Protein AF-A0A8S8YGW6-F1 (afdb_monomer_lite)

Radius of gyration: 17.25 Å; chains: 1; bounding box: 39×33×43 Å

Foldseek 3Di:
DWFDKDKDFDPAQDKDWDQAPVRDTDIDGAHRRRIDMDGHPPDDPCPQVVVCVVVVHDRLDDAHDDPVCVVCVVVVNHCCRVPVPDSRNVSVVVSVCCVVDDD

Structure (mmCIF, N/CA/C/O backbone):
data_AF-A0A8S8YGW6-F1
#
_entry.id   AF-A0A8S8YGW6-F1
#
loop_
_atom_site.group_PDB
_atom_site.id
_atom_site.type_symbol
_atom_site.label_atom_id
_atom_site.label_alt_id
_atom_site.label_comp_id
_atom_site.label_asym_id
_atom_site.label_entity_id
_atom_site.label_seq_id
_atom_site.pdbx_PDB_ins_code
_atom_site.Cartn_x
_atom_site.Cartn_y
_atom_site.Cartn_z
_atom_site.occupancy
_atom_site.B_iso_or_equiv
_atom_site.auth_seq_id
_atom_site.auth_comp_id
_atom_site.auth_asym_id
_atom_site.auth_atom_id
_atom_site.pdbx_PDB_model_num
ATOM 1 N N . MET A 1 1 ? 7.181 2.532 -5.224 1.00 56.16 1 MET A N 1
ATOM 2 C CA . MET A 1 1 ? 6.887 1.549 -4.165 1.00 56.16 1 MET A CA 1
ATOM 3 C C . MET A 1 1 ? 5.470 1.804 -3.700 1.00 56.16 1 MET A C 1
ATOM 5 O O . MET A 1 1 ? 5.097 2.972 -3.657 1.00 56.16 1 MET A O 1
ATOM 9 N N . SER A 1 2 ? 4.672 0.762 -3.458 1.00 58.44 2 SER A N 1
ATOM 10 C CA . SER A 1 2 ? 3.354 0.951 -2.833 1.00 58.44 2 SER A CA 1
ATOM 11 C C . SER A 1 2 ? 3.544 1.401 -1.384 1.00 58.44 2 SER A C 1
ATOM 13 O O . SER A 1 2 ? 4.562 1.064 -0.783 1.00 58.44 2 SER A O 1
ATOM 15 N N . GLY A 1 3 ? 2.598 2.151 -0.823 1.00 70.38 3 GLY A N 1
ATOM 16 C CA . GLY A 1 3 ? 2.638 2.547 0.584 1.00 70.38 3 GLY A CA 1
ATOM 17 C C . GLY A 1 3 ? 2.680 1.366 1.569 1.00 70.38 3 GLY A C 1
ATOM 18 O O . GLY A 1 3 ? 2.489 0.209 1.190 1.00 70.38 3 GLY A O 1
ATOM 19 N N . TYR A 1 4 ? 2.943 1.665 2.844 1.00 78.12 4 TYR A N 1
ATOM 20 C CA . TYR A 1 4 ? 2.932 0.700 3.945 1.00 78.12 4 TYR A CA 1
ATOM 21 C C . TYR A 1 4 ? 1.530 0.604 4.549 1.00 78.12 4 TYR A C 1
ATOM 23 O O . TYR A 1 4 ? 1.006 1.601 5.048 1.00 78.12 4 TYR A O 1
ATOM 31 N N . THR A 1 5 ? 0.921 -0.579 4.516 1.00 84.44 5 THR A N 1
ATOM 32 C CA . THR A 1 5 ? -0.435 -0.784 5.040 1.00 84.44 5 THR A CA 1
ATOM 33 C C . THR A 1 5 ? -0.396 -1.133 6.523 1.00 84.44 5 THR A C 1
ATOM 35 O O . THR A 1 5 ? 0.205 -2.122 6.935 1.00 84.44 5 THR A O 1
ATOM 38 N N . LEU A 1 6 ? -1.051 -0.304 7.329 1.00 85.38 6 LEU A N 1
ATOM 39 C CA . LEU A 1 6 ? -1.333 -0.554 8.733 1.00 85.38 6 LEU A CA 1
ATOM 40 C C . LEU A 1 6 ? -2.675 -1.261 8.860 1.00 85.38 6 LEU A C 1
ATOM 42 O O . LEU A 1 6 ? -3.642 -0.867 8.211 1.00 85.38 6 LEU A O 1
ATOM 46 N N . HIS A 1 7 ? -2.720 -2.259 9.734 1.00 88.81 7 HIS A N 1
ATOM 47 C CA . HIS A 1 7 ? -3.931 -2.977 10.108 1.00 88.81 7 HIS A CA 1
ATOM 48 C C . HIS A 1 7 ? -4.160 -2.832 11.608 1.00 88.81 7 HIS A C 1
ATOM 50 O O . HIS A 1 7 ? -3.201 -2.802 12.386 1.00 88.81 7 HIS A O 1
ATOM 56 N N . GLY A 1 8 ? -5.419 -2.784 12.024 1.00 89.88 8 GLY A N 1
ATOM 57 C CA . GLY A 1 8 ? -5.762 -2.743 13.437 1.00 89.88 8 GLY A CA 1
ATOM 58 C C . GLY A 1 8 ? -7.224 -3.061 13.701 1.00 89.88 8 GLY A C 1
ATOM 59 O O . GLY A 1 8 ? -8.000 -3.312 12.781 1.00 89.88 8 GLY A O 1
ATOM 60 N N . LYS A 1 9 ? -7.576 -3.035 14.988 1.00 90.88 9 LYS A N 1
ATOM 61 C CA . LYS A 1 9 ? -8.950 -3.173 15.471 1.00 90.88 9 LYS A CA 1
ATOM 62 C C . LYS A 1 9 ? -9.353 -1.955 16.291 1.00 90.88 9 LYS A C 1
ATOM 64 O O . LYS A 1 9 ? -8.541 -1.458 17.071 1.00 90.88 9 LYS A O 1
ATOM 69 N N . ALA A 1 10 ? -10.586 -1.494 16.132 1.00 91.25 10 ALA A N 1
ATOM 70 C CA . ALA A 1 10 ? -11.219 -0.503 16.999 1.00 91.25 10 ALA A CA 1
ATOM 71 C C . ALA A 1 10 ? -12.722 -0.806 17.138 1.00 91.25 10 ALA A C 1
ATOM 73 O O . ALA A 1 10 ? -13.185 -1.862 16.711 1.00 91.25 10 ALA A O 1
ATOM 74 N N . GLU A 1 11 ? -13.484 0.084 17.776 1.00 91.88 11 GLU A N 1
ATOM 75 C CA . GLU A 1 11 ? -14.941 -0.073 17.858 1.00 91.88 11 GLU A CA 1
ATOM 76 C C . GLU A 1 11 ? -15.555 -0.141 16.448 1.00 91.88 11 GLU A C 1
ATOM 78 O O . GLU A 1 11 ? -15.138 0.645 15.596 1.00 91.88 11 GLU A O 1
ATOM 83 N N . PRO A 1 12 ? -16.510 -1.051 16.174 1.00 92.94 12 PRO A N 1
ATOM 84 C CA . PRO A 1 12 ? -17.157 -1.155 14.866 1.00 92.94 12 PRO A CA 1
ATOM 85 C C . PRO A 1 12 ? -17.839 0.143 14.431 1.00 92.94 12 PRO A C 1
ATOM 87 O O . PRO A 1 12 ? -18.466 0.817 15.250 1.00 92.94 12 PRO A O 1
ATOM 90 N N . ASN A 1 13 ? -17.777 0.456 13.135 1.00 88.69 13 ASN A N 1
ATOM 91 C CA . ASN A 1 13 ? -18.334 1.682 12.544 1.00 88.69 13 ASN A CA 1
ATOM 92 C C . ASN A 1 13 ? -17.800 2.989 13.166 1.00 88.69 13 ASN A C 1
ATOM 94 O O . ASN A 1 13 ? -18.482 4.016 13.150 1.00 88.69 13 ASN A O 1
ATOM 98 N N . SER A 1 14 ? -16.595 2.958 13.732 1.00 91.25 14 SER A N 1
ATOM 99 C CA . SER A 1 14 ? -15.944 4.113 14.345 1.00 91.25 14 SER A CA 1
ATOM 100 C C . SER A 1 14 ? -14.909 4.720 13.404 1.00 91.25 14 SER A C 1
ATOM 102 O O . SER A 1 14 ? -14.274 4.027 12.604 1.00 91.25 14 SER A O 1
ATOM 104 N N . GLN A 1 15 ? -14.743 6.037 13.496 1.00 90.44 15 GLN A N 1
ATOM 105 C CA . GLN A 1 15 ? -13.756 6.764 12.711 1.00 90.44 15 GLN A CA 1
ATOM 106 C C . GLN A 1 15 ? -12.399 6.719 13.416 1.00 90.44 15 GLN A C 1
ATOM 108 O O . GLN A 1 15 ? -12.293 6.921 14.626 1.00 90.44 15 GLN A O 1
ATOM 113 N N . ILE A 1 16 ? -11.357 6.459 12.639 1.00 91.94 16 ILE A N 1
ATOM 114 C CA . ILE A 1 16 ? -9.978 6.343 13.100 1.00 91.94 16 ILE A CA 1
ATOM 115 C C . ILE A 1 16 ? -9.100 7.294 12.302 1.00 91.94 16 ILE A C 1
ATOM 117 O O . ILE A 1 16 ? -9.111 7.289 11.073 1.00 91.94 16 ILE A O 1
ATOM 121 N N . SER A 1 17 ? -8.284 8.045 13.032 1.00 88.75 17 SER A N 1
ATOM 122 C CA . SER A 1 17 ? -7.298 8.958 12.473 1.00 88.75 17 SER A CA 1
ATOM 123 C C . SER A 1 17 ? -5.905 8.395 12.704 1.00 88.75 17 SER A C 1
ATOM 125 O O . SER A 1 17 ? -5.508 8.130 13.843 1.00 88.75 17 SER A O 1
ATOM 127 N N . VAL A 1 18 ? -5.151 8.203 11.625 1.00 87.88 18 VAL A N 1
ATOM 128 C CA . VAL A 1 18 ? -3.756 7.771 11.680 1.00 87.88 18 VAL A CA 1
ATOM 129 C C . VAL A 1 18 ? -2.872 8.905 11.185 1.00 87.88 18 VAL A C 1
ATOM 131 O O . VAL A 1 18 ? -3.037 9.413 10.078 1.00 87.88 18 VAL A O 1
ATOM 134 N N . MET A 1 19 ? -1.893 9.293 12.000 1.00 85.00 19 MET A N 1
ATOM 135 C CA . MET A 1 19 ? -0.910 10.300 11.609 1.00 85.00 19 MET A CA 1
ATOM 136 C C . MET A 1 19 ? 0.078 9.699 10.607 1.00 85.00 19 MET A C 1
ATOM 138 O O . MET A 1 19 ? 0.833 8.784 10.944 1.00 85.00 19 MET A O 1
ATOM 142 N N . GLY A 1 20 ? 0.086 10.212 9.378 1.00 81.38 20 GLY A N 1
ATOM 143 C CA . GLY A 1 20 ? 1.048 9.798 8.366 1.00 81.38 20 GLY A CA 1
ATOM 144 C C . GLY A 1 20 ? 2.460 10.347 8.619 1.00 81.38 20 GLY A C 1
ATOM 145 O O . GLY A 1 20 ? 2.630 11.356 9.309 1.00 81.38 20 GLY A O 1
ATOM 146 N N . PRO A 1 21 ? 3.498 9.747 8.006 1.00 73.31 21 PRO A N 1
ATOM 147 C CA . PRO A 1 21 ? 4.893 10.191 8.137 1.00 73.31 21 PRO A CA 1
ATOM 148 C C . PRO A 1 21 ? 5.146 11.590 7.550 1.00 73.31 21 PRO A C 1
ATOM 150 O O . PRO A 1 21 ? 6.148 12.228 7.859 1.00 73.31 21 PRO A O 1
ATOM 153 N N . THR A 1 22 ? 4.229 12.081 6.716 1.00 72.62 22 THR A N 1
ATOM 154 C CA . THR A 1 22 ? 4.241 13.426 6.126 1.00 72.62 22 THR A CA 1
ATOM 155 C C . THR A 1 22 ? 3.530 14.470 6.997 1.00 72.62 22 THR A C 1
ATOM 157 O O . THR A 1 22 ? 3.390 15.616 6.575 1.00 72.62 22 THR A O 1
ATOM 160 N N . GLY A 1 23 ? 3.056 14.095 8.194 1.00 75.81 23 GLY A N 1
ATOM 161 C CA . GLY A 1 23 ? 2.308 14.973 9.103 1.00 75.81 23 GLY A CA 1
ATOM 162 C C . GLY A 1 23 ? 0.855 15.226 8.687 1.00 75.81 23 GLY A C 1
ATOM 163 O O . GLY A 1 23 ? 0.197 16.088 9.260 1.00 75.81 23 GLY A O 1
ATOM 164 N N . THR A 1 24 ? 0.352 14.497 7.686 1.00 77.62 24 THR A N 1
ATOM 165 C CA . THR A 1 24 ? -1.053 14.551 7.258 1.00 77.62 24 THR A CA 1
ATOM 166 C C . THR A 1 24 ? -1.841 13.441 7.950 1.00 77.62 24 THR A C 1
ATOM 168 O O . THR A 1 24 ? -1.403 12.288 7.951 1.00 77.62 24 THR A O 1
ATOM 171 N N . ALA A 1 25 ? -2.988 13.784 8.538 1.00 80.75 25 ALA A N 1
ATOM 172 C CA . ALA A 1 25 ? -3.908 12.809 9.114 1.00 80.75 25 ALA A CA 1
ATOM 173 C C . ALA A 1 25 ? -4.617 12.035 7.995 1.00 80.75 25 ALA A C 1
ATOM 175 O O . ALA A 1 25 ? -5.150 12.632 7.058 1.00 80.75 25 ALA A O 1
ATOM 176 N N . ILE A 1 26 ? -4.593 10.709 8.090 1.00 85.56 26 ILE A N 1
ATOM 177 C CA . ILE A 1 26 ? -5.313 9.810 7.195 1.00 85.56 26 ILE A CA 1
ATOM 178 C C . ILE A 1 26 ? -6.456 9.208 7.998 1.00 85.56 26 ILE A C 1
ATOM 180 O O . ILE A 1 26 ? -6.232 8.503 8.982 1.00 85.56 26 ILE A O 1
ATOM 184 N N . GLU A 1 27 ? -7.675 9.510 7.571 1.00 87.81 27 GLU A N 1
ATOM 185 C CA . GLU A 1 27 ? -8.892 9.016 8.198 1.00 87.81 27 GLU A CA 1
ATOM 186 C C . GLU A 1 27 ? -9.336 7.714 7.529 1.00 87.81 27 GLU A C 1
ATOM 188 O O . GLU A 1 27 ? -9.284 7.570 6.305 1.00 87.81 27 GLU A O 1
ATOM 193 N N . SER A 1 28 ? -9.809 6.772 8.333 1.00 86.19 28 SER A N 1
ATOM 194 C CA . SER A 1 28 ? -10.491 5.568 7.871 1.00 86.19 28 SER A CA 1
ATOM 195 C C . SER A 1 28 ? -11.650 5.244 8.809 1.00 86.19 28 SER A C 1
ATOM 197 O O . SER A 1 28 ? -11.838 5.881 9.845 1.00 86.19 28 SER A O 1
ATOM 199 N N . THR A 1 29 ? -12.494 4.299 8.423 1.00 89.81 29 THR A N 1
ATOM 200 C CA . THR A 1 29 ? -13.611 3.829 9.245 1.00 89.81 29 THR A CA 1
ATOM 201 C C . THR A 1 29 ? -13.461 2.333 9.427 1.00 89.81 29 THR A C 1
ATOM 203 O O . THR A 1 29 ? -13.110 1.628 8.480 1.00 89.81 29 THR A O 1
ATOM 206 N N . THR A 1 30 ? -13.682 1.862 10.647 1.00 90.31 30 THR A N 1
ATOM 207 C CA . THR A 1 30 ? -13.700 0.431 10.935 1.00 90.31 30 THR A CA 1
ATOM 208 C C . THR A 1 30 ? -14.940 -0.230 10.348 1.00 90.31 30 THR A C 1
ATOM 210 O O . THR A 1 30 ? -16.012 0.376 10.270 1.00 90.31 30 THR A O 1
ATOM 213 N N . ASP A 1 31 ? -14.802 -1.486 9.940 1.00 90.25 31 ASP A N 1
ATOM 214 C CA . ASP A 1 31 ? -15.923 -2.282 9.453 1.00 90.25 31 ASP A CA 1
ATOM 215 C C . ASP A 1 31 ? -16.823 -2.798 10.599 1.00 90.25 31 ASP A C 1
ATOM 217 O O . ASP A 1 31 ? -16.649 -2.459 11.775 1.00 90.25 31 ASP A O 1
ATOM 221 N N . GLU A 1 32 ? -17.811 -3.632 10.262 1.00 89.50 32 GLU A N 1
ATOM 222 C CA . GLU A 1 32 ? -18.744 -4.239 11.224 1.00 89.50 32 GLU A CA 1
ATOM 223 C C . GLU A 1 32 ? -18.055 -5.147 12.260 1.00 89.50 32 GLU A C 1
ATOM 225 O O . GLU A 1 32 ? -18.593 -5.363 13.346 1.00 89.50 32 GLU A O 1
ATOM 230 N N . ASN A 1 33 ? -16.856 -5.650 11.955 1.00 88.31 33 ASN A N 1
ATOM 231 C CA . ASN A 1 33 ? -16.049 -6.479 12.849 1.00 88.31 33 ASN A CA 1
ATOM 232 C C . ASN A 1 33 ? -15.043 -5.651 13.667 1.00 88.31 33 ASN A C 1
ATOM 234 O O . ASN A 1 33 ? -14.339 -6.197 14.523 1.00 88.31 33 ASN A O 1
ATOM 238 N N . GLY A 1 34 ? -14.991 -4.335 13.433 1.00 89.50 34 GLY A N 1
ATOM 239 C CA . GLY A 1 34 ? -14.025 -3.429 14.039 1.00 89.50 34 GLY A CA 1
ATOM 240 C C . GLY A 1 34 ? -12.658 -3.449 13.356 1.00 89.50 34 GLY A C 1
ATOM 241 O O . GLY A 1 34 ? -11.733 -2.813 13.862 1.00 89.50 34 GLY A O 1
ATOM 242 N N . ASP A 1 35 ? -12.503 -4.160 12.239 1.00 92.06 35 ASP A N 1
ATOM 243 C CA . ASP A 1 35 ? -11.255 -4.239 11.490 1.00 92.06 35 ASP A CA 1
ATOM 244 C C . ASP A 1 35 ? -11.068 -2.988 10.622 1.00 92.06 35 ASP A C 1
ATOM 246 O O . ASP A 1 35 ? -12.018 -2.402 10.095 1.00 92.06 35 ASP A O 1
ATOM 250 N N . TRP A 1 36 ? -9.817 -2.555 10.474 1.00 92.06 36 TRP A N 1
ATOM 251 C CA . TRP A 1 36 ? -9.464 -1.458 9.583 1.00 92.06 36 TRP A CA 1
ATOM 252 C C . TRP A 1 36 ? -8.107 -1.643 8.925 1.00 92.06 36 TRP A C 1
ATOM 254 O O . TRP A 1 36 ? -7.205 -2.292 9.463 1.00 92.06 36 TRP A O 1
ATOM 264 N N . SER A 1 37 ? -7.946 -0.996 7.771 1.00 89.50 37 SER A N 1
ATOM 265 C CA . SER A 1 37 ? -6.651 -0.843 7.120 1.00 89.50 37 SER A CA 1
ATOM 266 C C . SER A 1 37 ? -6.454 0.569 6.585 1.00 89.50 37 SER A C 1
ATOM 268 O O . SER A 1 37 ? -7.372 1.140 5.994 1.00 89.50 37 SER A O 1
ATOM 270 N N . VAL A 1 38 ? -5.251 1.112 6.753 1.00 87.12 38 VAL A N 1
ATOM 271 C CA . VAL A 1 38 ? -4.826 2.393 6.172 1.00 87.12 38 VAL A CA 1
ATOM 272 C C . VAL A 1 38 ? -3.483 2.204 5.491 1.00 87.12 38 VAL A C 1
ATOM 274 O O . VAL A 1 38 ? -2.550 1.692 6.103 1.00 87.12 38 VAL A O 1
ATOM 277 N N . THR A 1 39 ? -3.353 2.661 4.249 1.00 82.75 39 THR A N 1
ATOM 278 C CA . THR A 1 39 ? -2.077 2.638 3.525 1.00 82.75 39 THR A CA 1
ATOM 279 C C . THR A 1 39 ? -1.382 3.992 3.632 1.00 82.75 39 THR A C 1
ATOM 281 O O . THR A 1 39 ? -1.917 5.017 3.220 1.00 82.75 39 THR A O 1
ATOM 284 N N . LEU A 1 40 ? -0.174 3.989 4.196 1.00 81.06 40 LEU A N 1
ATOM 285 C CA . LEU A 1 40 ? 0.696 5.150 4.332 1.00 81.06 40 LEU A CA 1
ATOM 286 C C . LEU A 1 40 ? 1.602 5.283 3.108 1.00 81.06 40 LEU A C 1
ATOM 288 O O . LEU A 1 40 ? 2.449 4.419 2.874 1.00 81.06 40 LEU A O 1
ATOM 292 N N . ASP A 1 41 ? 1.526 6.396 2.387 1.00 74.69 41 ASP A N 1
ATOM 293 C CA . ASP A 1 41 ? 2.533 6.725 1.374 1.00 74.69 41 ASP A CA 1
ATOM 294 C C . ASP A 1 41 ? 3.813 7.247 2.042 1.00 74.69 41 ASP A C 1
ATOM 296 O O . ASP A 1 41 ? 3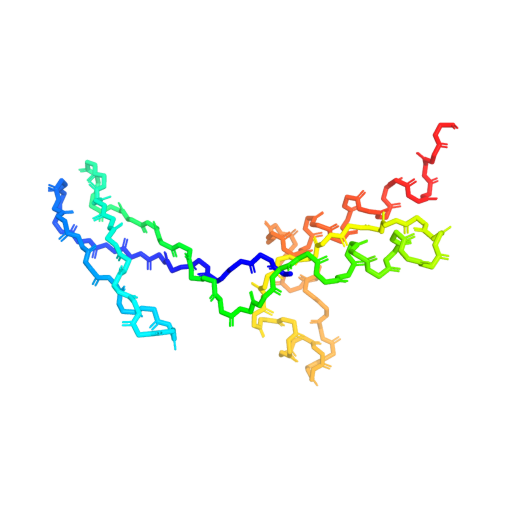.989 8.438 2.295 1.00 74.69 41 ASP A O 1
ATOM 300 N N . VAL A 1 42 ? 4.715 6.319 2.368 1.00 69.00 42 VAL A N 1
ATOM 301 C CA . VAL A 1 42 ? 5.998 6.619 3.029 1.00 69.00 42 VAL A CA 1
ATOM 302 C C . VAL A 1 42 ? 7.045 7.142 2.034 1.00 69.00 42 VAL A C 1
ATOM 304 O O . VAL A 1 42 ? 7.916 7.928 2.397 1.00 69.00 42 VAL A O 1
ATOM 307 N N . PHE A 1 43 ? 6.954 6.744 0.762 1.00 69.94 43 PHE A N 1
ATOM 308 C CA . PHE A 1 43 ? 7.899 7.117 -0.293 1.00 69.94 43 PHE A CA 1
ATOM 309 C C . PHE A 1 43 ? 7.163 7.607 -1.536 1.00 69.94 43 PHE A C 1
ATOM 311 O O . PHE A 1 43 ? 6.049 7.172 -1.816 1.00 69.94 43 PHE A O 1
ATOM 318 N N . LYS A 1 44 ? 7.817 8.457 -2.339 1.00 67.25 44 LYS A N 1
ATOM 319 C CA . LYS A 1 44 ? 7.306 8.800 -3.673 1.00 67.25 44 LYS A CA 1
ATOM 320 C C . LYS A 1 44 ? 7.191 7.533 -4.532 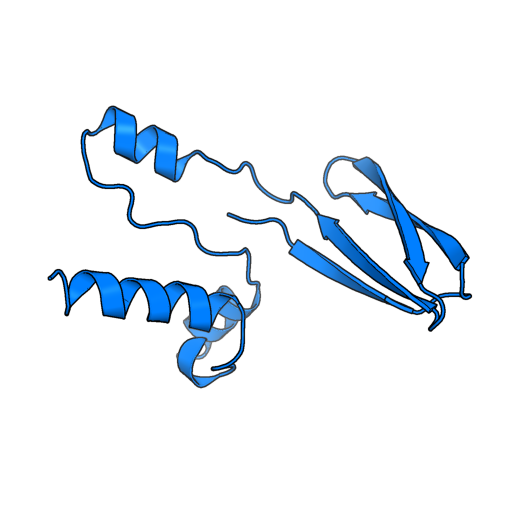1.00 67.25 44 LYS A C 1
ATOM 322 O O . LYS A 1 44 ? 8.109 6.710 -4.586 1.00 67.25 44 LYS A O 1
ATOM 327 N N . SER A 1 45 ? 6.067 7.383 -5.219 1.00 73.00 45 SER A N 1
ATOM 328 C CA . SER A 1 45 ? 5.803 6.317 -6.187 1.00 73.00 45 SER A CA 1
ATOM 329 C C . SER A 1 45 ? 6.084 6.798 -7.624 1.00 73.00 45 SER A C 1
ATOM 331 O O . SER A 1 45 ? 6.399 7.965 -7.848 1.00 73.00 45 SER A O 1
ATOM 333 N N . GLY A 1 46 ? 6.084 5.885 -8.602 1.00 79.19 46 GLY A N 1
ATOM 334 C CA . GLY A 1 46 ? 6.226 6.215 -10.032 1.00 79.19 46 GLY A CA 1
ATOM 335 C C . GLY A 1 46 ? 7.637 6.535 -10.548 1.00 79.19 46 GLY A C 1
ATOM 336 O O . GLY A 1 46 ? 7.865 6.440 -11.746 1.00 79.19 46 GLY A O 1
ATOM 337 N N . GLY A 1 47 ? 8.619 6.835 -9.689 1.00 84.50 47 GLY A N 1
ATOM 338 C CA . GLY A 1 47 ? 9.971 7.215 -10.143 1.00 84.50 47 GLY A CA 1
ATOM 339 C C . GLY A 1 47 ? 10.670 6.178 -11.039 1.00 84.50 47 GLY A C 1
ATOM 340 O O . GLY A 1 47 ? 11.304 6.544 -12.021 1.00 84.50 47 GLY A O 1
ATOM 341 N N . GLY A 1 48 ? 10.513 4.883 -10.743 1.00 85.94 48 GLY A N 1
ATOM 342 C CA . GLY A 1 48 ? 11.079 3.811 -11.574 1.00 85.94 48 GLY A CA 1
ATOM 343 C C . GLY A 1 48 ? 10.371 3.631 -12.920 1.00 85.94 48 GLY A C 1
ATOM 344 O O . GLY A 1 48 ? 11.013 3.278 -13.901 1.00 85.94 48 GLY A O 1
ATOM 345 N N . GLU A 1 49 ? 9.067 3.905 -12.980 1.00 89.25 49 GLU A N 1
ATOM 346 C CA . GLU A 1 49 ? 8.301 3.882 -14.231 1.00 89.25 49 GLU A CA 1
ATOM 347 C C . GLU A 1 49 ? 8.665 5.083 -15.107 1.00 89.25 49 GLU A C 1
ATOM 349 O O . GLU A 1 49 ? 8.953 4.914 -16.287 1.00 89.25 49 GLU A O 1
ATOM 354 N N . ALA A 1 50 ? 8.767 6.277 -14.511 1.00 89.19 50 ALA A N 1
ATOM 355 C CA . ALA A 1 50 ? 9.228 7.479 -15.201 1.00 89.19 50 ALA A CA 1
ATOM 356 C C . ALA A 1 50 ? 10.638 7.298 -15.789 1.00 89.19 50 ALA A C 1
ATOM 358 O O . ALA A 1 50 ? 10.859 7.624 -16.952 1.00 89.19 50 ALA A O 1
ATOM 359 N N . ALA A 1 51 ? 11.564 6.711 -15.024 1.00 90.56 51 ALA A N 1
ATOM 360 C CA . ALA A 1 51 ? 12.909 6.404 -15.508 1.00 90.56 51 ALA A CA 1
ATOM 361 C C . ALA A 1 51 ? 12.906 5.355 -16.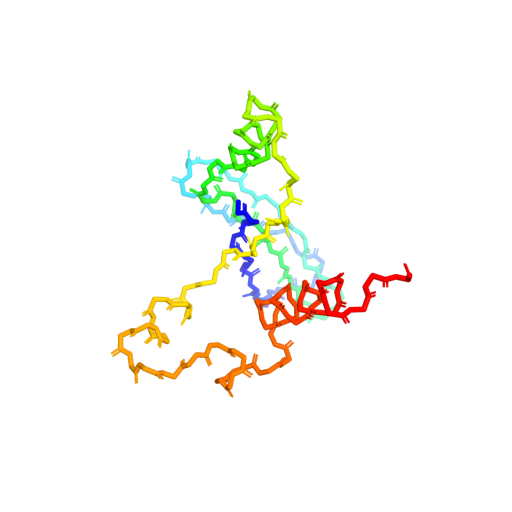633 1.00 90.56 51 ALA A C 1
ATOM 363 O O . ALA A 1 51 ? 13.683 5.467 -17.575 1.00 90.56 51 ALA A O 1
ATOM 364 N N . ALA A 1 52 ? 12.033 4.343 -16.564 1.00 92.44 52 ALA A N 1
ATOM 365 C CA . ALA A 1 52 ? 11.904 3.346 -17.625 1.00 92.44 52 ALA A CA 1
ATOM 366 C C . ALA A 1 52 ? 11.414 3.974 -18.941 1.00 92.44 52 ALA A C 1
ATOM 368 O O . ALA A 1 52 ? 11.953 3.667 -20.001 1.00 92.44 52 ALA A O 1
ATOM 369 N N . VAL A 1 53 ? 10.452 4.902 -18.859 1.00 93.44 53 VAL A N 1
ATOM 370 C CA . VAL A 1 53 ? 9.979 5.692 -20.007 1.00 93.44 53 VAL A CA 1
ATOM 371 C C . VAL A 1 53 ? 11.095 6.571 -20.571 1.00 93.44 53 VAL A C 1
ATOM 373 O O . VAL A 1 53 ? 11.303 6.572 -21.779 1.00 93.44 53 VAL A O 1
ATOM 376 N N . GLU A 1 54 ? 11.831 7.288 -19.717 1.00 94.69 54 GLU A N 1
ATOM 377 C CA . GLU A 1 54 ? 12.932 8.170 -20.134 1.00 94.69 54 GLU A CA 1
ATOM 378 C C . GLU A 1 54 ? 14.069 7.408 -20.830 1.00 94.69 54 GLU A C 1
ATOM 380 O O . GLU A 1 54 ? 14.645 7.894 -21.799 1.00 94.69 54 GLU A O 1
ATOM 385 N N . LEU A 1 55 ? 14.377 6.204 -20.349 1.00 94.31 55 LEU A N 1
ATOM 386 C CA . LEU A 1 55 ? 15.440 5.355 -20.885 1.00 94.31 55 LEU A CA 1
ATOM 387 C C . LEU A 1 55 ? 14.971 4.436 -22.025 1.00 94.31 55 LEU A C 1
ATOM 389 O O . LEU A 1 55 ? 15.770 3.639 -22.512 1.00 94.31 55 LEU A O 1
ATOM 393 N N . GLU A 1 56 ? 13.697 4.515 -22.424 1.00 93.94 56 GLU A N 1
ATOM 394 C CA . GLU A 1 56 ? 13.064 3.642 -23.427 1.00 93.94 56 GLU A CA 1
ATOM 395 C C . GLU A 1 56 ? 13.232 2.138 -23.131 1.00 93.94 56 GLU A C 1
ATOM 397 O O . GLU A 1 56 ? 13.290 1.297 -24.032 1.00 93.94 56 GLU A O 1
ATOM 402 N N . VAL A 1 57 ? 13.294 1.773 -21.849 1.00 94.19 57 VAL A N 1
ATOM 403 C CA . VAL A 1 57 ? 13.393 0.378 -21.409 1.00 94.19 57 VAL A CA 1
ATOM 404 C C . VAL A 1 57 ? 12.046 -0.125 -20.888 1.00 94.19 57 VAL A C 1
ATOM 406 O O . VAL A 1 57 ? 11.271 0.644 -20.315 1.00 94.19 57 VAL A O 1
ATOM 409 N N . PRO A 1 58 ? 11.735 -1.427 -21.022 1.00 88.88 58 PRO A N 1
ATOM 410 C CA . PRO A 1 58 ? 10.500 -1.974 -20.479 1.00 88.88 58 PRO A CA 1
ATOM 411 C C . PRO A 1 58 ? 10.423 -1.793 -18.962 1.00 88.88 58 PRO A C 1
ATOM 413 O O . PRO A 1 58 ? 11.291 -2.264 -18.222 1.00 88.88 58 PRO A O 1
ATOM 416 N N . PHE A 1 59 ? 9.344 -1.180 -18.479 1.00 88.75 59 PHE A N 1
ATOM 417 C CA . PHE A 1 59 ? 9.066 -1.150 -17.050 1.00 88.75 59 PHE A CA 1
ATOM 418 C C . PHE A 1 59 ? 8.768 -2.570 -16.552 1.00 88.75 59 PHE A C 1
ATOM 420 O O . PHE A 1 59 ? 7.869 -3.256 -17.044 1.00 88.75 59 PHE A O 1
ATOM 427 N N . LEU A 1 60 ? 9.552 -3.035 -15.577 1.00 86.50 60 LEU A N 1
ATOM 428 C CA . LEU A 1 60 ? 9.465 -4.412 -15.085 1.00 86.50 60 LEU A CA 1
ATOM 429 C C . LEU A 1 60 ? 8.412 -4.602 -13.981 1.00 86.50 60 LEU A C 1
ATOM 431 O O . LEU A 1 60 ? 8.162 -5.737 -13.578 1.00 86.50 60 LEU A O 1
ATOM 435 N N . GLY A 1 61 ? 7.778 -3.519 -13.528 1.00 83.56 61 GLY A N 1
ATOM 436 C CA . GLY A 1 61 ? 6.796 -3.515 -12.448 1.00 83.56 61 GLY A CA 1
ATOM 437 C C . GLY A 1 61 ? 7.302 -2.811 -11.189 1.00 83.56 61 GLY A C 1
ATOM 438 O O . GLY A 1 61 ? 8.465 -2.421 -11.082 1.00 83.56 61 GLY A O 1
ATOM 439 N N . ALA A 1 62 ? 6.402 -2.637 -10.223 1.00 84.06 62 ALA A N 1
ATOM 440 C CA . ALA A 1 62 ? 6.703 -2.047 -8.925 1.00 84.06 62 ALA A CA 1
ATOM 441 C C . ALA A 1 62 ? 6.557 -3.095 -7.821 1.00 84.06 62 ALA A C 1
ATOM 443 O O . ALA A 1 62 ? 5.591 -3.855 -7.806 1.00 84.06 62 ALA A O 1
ATOM 444 N N . LEU A 1 63 ? 7.488 -3.089 -6.867 1.00 82.06 63 LEU A N 1
ATOM 445 C CA . LEU A 1 63 ? 7.345 -3.862 -5.639 1.00 82.06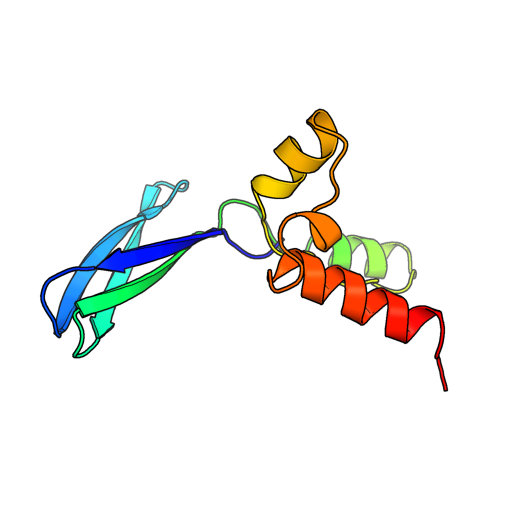 63 LEU A CA 1
ATOM 446 C C . LEU A 1 63 ? 6.577 -3.064 -4.578 1.00 82.06 63 LEU A C 1
ATOM 448 O O . LEU A 1 63 ? 6.742 -1.830 -4.494 1.00 82.06 63 LEU A O 1
ATOM 452 N N . PRO A 1 64 ? 5.754 -3.750 -3.764 1.00 77.19 64 PRO A N 1
ATOM 453 C CA . PRO A 1 64 ? 5.190 -3.132 -2.588 1.00 77.19 64 PRO A CA 1
ATOM 454 C C . PRO A 1 64 ? 6.282 -2.801 -1.569 1.00 77.19 64 PRO A C 1
ATOM 456 O O . PRO A 1 64 ? 7.347 -3.420 -1.567 1.00 77.19 64 PRO A O 1
ATOM 459 N N . PHE A 1 65 ? 6.047 -1.797 -0.723 1.00 77.88 65 PHE A N 1
ATOM 460 C CA . PHE A 1 65 ? 6.964 -1.541 0.380 1.00 77.88 65 PHE A CA 1
ATOM 461 C C . PHE A 1 65 ? 6.834 -2.645 1.433 1.00 77.88 65 PHE A C 1
ATOM 463 O O . PHE A 1 65 ? 5.766 -2.842 2.009 1.00 77.88 65 PHE A O 1
ATOM 470 N N . ASP A 1 66 ? 7.937 -3.339 1.696 1.00 77.00 66 ASP A N 1
ATOM 471 C CA . ASP A 1 66 ? 7.999 -4.450 2.639 1.00 77.00 66 ASP A CA 1
ATOM 472 C C . ASP A 1 66 ? 9.259 -4.327 3.509 1.00 77.00 66 ASP A C 1
ATOM 474 O O . ASP A 1 66 ? 10.370 -4.581 3.030 1.00 77.00 66 ASP A O 1
ATOM 478 N N . PRO A 1 67 ? 9.120 -3.950 4.794 1.00 74.62 67 PRO A N 1
ATOM 479 C CA . PRO A 1 67 ? 10.241 -3.897 5.733 1.00 74.62 67 PRO A CA 1
ATOM 480 C C . PRO A 1 67 ? 10.970 -5.240 5.887 1.00 74.62 67 PRO A C 1
ATOM 482 O O . PRO A 1 67 ? 12.158 -5.272 6.212 1.00 74.62 67 PRO A O 1
ATOM 485 N N . GLY A 1 68 ? 10.272 -6.354 5.648 1.00 74.62 68 GLY A N 1
ATOM 486 C CA . GLY A 1 68 ? 10.821 -7.701 5.682 1.00 74.62 68 GLY A CA 1
ATOM 487 C C . GLY A 1 68 ? 11.869 -7.960 4.601 1.00 74.62 68 GLY A C 1
ATOM 488 O O . GLY A 1 68 ? 12.694 -8.848 4.794 1.00 74.62 68 GLY A O 1
ATOM 489 N N . ILE A 1 69 ? 11.914 -7.172 3.515 1.00 76.00 69 ILE A N 1
ATOM 490 C CA . ILE A 1 69 ? 13.003 -7.257 2.525 1.00 76.00 69 ILE A CA 1
ATOM 491 C C . ILE A 1 69 ? 14.355 -6.936 3.162 1.00 76.00 69 ILE A C 1
ATOM 493 O O . ILE A 1 69 ? 15.331 -7.617 2.861 1.00 76.00 69 ILE A O 1
ATOM 497 N N . VAL A 1 70 ? 14.420 -5.929 4.040 1.00 76.69 70 VAL A N 1
ATOM 498 C CA . VAL A 1 70 ? 15.683 -5.525 4.682 1.00 76.69 70 VAL A CA 1
ATOM 499 C C . VAL A 1 70 ? 16.200 -6.663 5.556 1.00 76.69 70 VAL A C 1
ATOM 501 O O . VAL A 1 70 ? 17.332 -7.104 5.388 1.00 76.69 70 VAL A O 1
ATOM 504 N N . ARG A 1 71 ? 15.327 -7.215 6.409 1.00 69.81 71 ARG A N 1
ATOM 505 C CA . ARG A 1 71 ?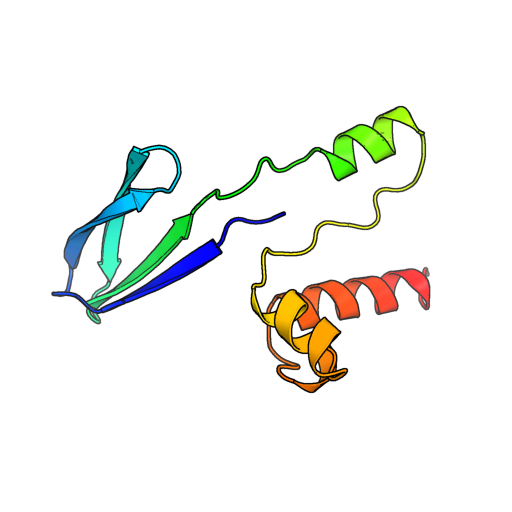 15.670 -8.367 7.254 1.00 69.81 71 ARG A CA 1
ATOM 506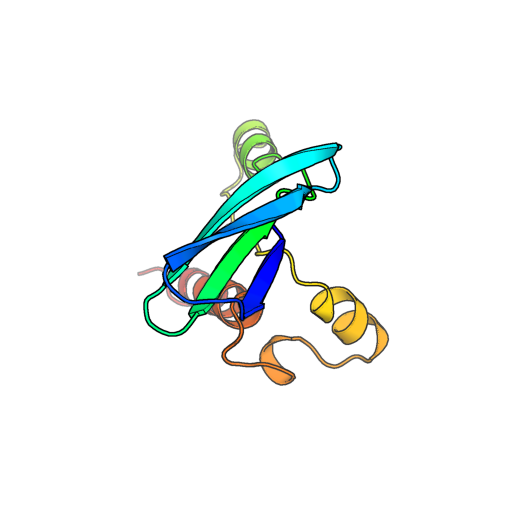 C C . ARG A 1 71 ? 16.037 -9.598 6.435 1.00 69.81 71 ARG A C 1
ATOM 508 O O . ARG A 1 71 ? 17.038 -10.229 6.719 1.00 69.81 71 ARG A O 1
ATOM 515 N N . GLY A 1 72 ? 15.275 -9.915 5.388 1.00 67.75 72 GLY A N 1
ATOM 516 C CA . GLY A 1 72 ? 15.576 -11.055 4.520 1.00 67.75 72 GLY A CA 1
ATOM 517 C C . GLY A 1 72 ? 16.899 -10.917 3.759 1.00 67.75 72 GLY A C 1
ATOM 518 O O . GLY A 1 72 ? 17.530 -11.925 3.447 1.00 67.75 72 GLY A O 1
ATOM 519 N N . GLY A 1 73 ? 17.333 -9.684 3.475 1.00 70.94 73 GLY A N 1
ATOM 520 C CA . GLY A 1 73 ? 18.660 -9.393 2.935 1.00 70.94 73 GLY A CA 1
ATOM 521 C C . GLY A 1 73 ? 19.775 -9.659 3.947 1.00 70.94 73 GLY A C 1
ATOM 522 O O . GLY A 1 73 ? 20.735 -10.350 3.612 1.00 70.94 73 GLY A O 1
ATOM 523 N N . ASP A 1 74 ? 19.618 -9.168 5.178 1.00 75.19 74 ASP A N 1
ATOM 524 C CA . ASP A 1 74 ? 20.607 -9.325 6.254 1.00 75.19 74 ASP A CA 1
ATOM 525 C C . ASP A 1 74 ? 20.696 -10.776 6.770 1.00 75.19 74 ASP A C 1
ATOM 527 O O . ASP A 1 74 ? 21.790 -11.288 7.008 1.00 75.19 74 ASP A O 1
ATOM 531 N N . ASP A 1 75 ? 19.555 -11.462 6.886 1.00 74.75 75 ASP A N 1
ATOM 532 C CA . ASP A 1 75 ? 19.442 -12.842 7.382 1.00 74.75 75 ASP A CA 1
ATOM 533 C C . ASP A 1 75 ? 19.716 -13.895 6.287 1.00 74.75 75 ASP A C 1
ATOM 535 O O . ASP A 1 75 ? 19.813 -15.091 6.570 1.00 74.75 75 ASP A O 1
ATOM 539 N N . GLY A 1 76 ? 19.804 -13.478 5.018 1.00 75.69 76 GLY A N 1
ATOM 540 C CA . GLY A 1 76 ? 20.004 -14.361 3.863 1.00 75.69 76 GLY A CA 1
ATOM 541 C C . GLY A 1 76 ? 18.789 -15.220 3.483 1.00 75.69 76 GLY A C 1
ATOM 542 O O . GLY A 1 76 ? 18.899 -16.093 2.619 1.00 75.69 76 GLY A O 1
ATOM 543 N N . VAL A 1 77 ? 17.623 -14.989 4.094 1.00 74.56 77 VAL A N 1
ATOM 544 C CA . VAL A 1 77 ? 16.378 -15.708 3.788 1.00 74.56 77 VAL A CA 1
ATOM 545 C C . VAL A 1 77 ? 15.444 -14.796 3.004 1.00 74.56 77 VAL A C 1
ATOM 547 O O . VAL A 1 77 ? 14.797 -13.899 3.540 1.00 74.56 77 VAL A O 1
ATOM 550 N N . HIS A 1 78 ? 15.354 -15.045 1.700 1.00 74.25 78 HIS A N 1
ATOM 551 C CA . HIS A 1 78 ? 14.554 -14.225 0.798 1.00 74.25 78 HIS A CA 1
ATOM 552 C C . HIS A 1 78 ? 13.053 -14.273 1.134 1.00 74.25 78 HIS A C 1
ATOM 554 O O . HIS A 1 78 ? 12.536 -15.303 1.574 1.00 74.25 78 HIS A O 1
ATOM 560 N N . ARG A 1 79 ? 12.317 -13.183 0.862 1.00 72.88 79 ARG A N 1
ATOM 561 C CA . ARG A 1 79 ? 10.901 -13.063 1.255 1.00 72.88 79 ARG A CA 1
ATOM 562 C C . ARG A 1 79 ? 9.995 -14.122 0.627 1.00 72.88 79 ARG A C 1
ATOM 564 O O . ARG A 1 79 ? 9.102 -14.604 1.305 1.00 72.88 79 ARG A O 1
ATOM 571 N N . ILE A 1 80 ? 10.294 -14.558 -0.600 1.00 74.38 80 ILE A N 1
ATOM 572 C CA . ILE A 1 80 ? 9.604 -15.679 -1.270 1.00 74.38 80 ILE A CA 1
ATOM 573 C C . ILE A 1 80 ? 9.636 -16.959 -0.416 1.00 74.38 80 ILE A C 1
ATOM 575 O O . ILE A 1 80 ? 8.689 -17.733 -0.438 1.00 74.38 80 ILE A O 1
ATOM 579 N N . ILE A 1 81 ? 10.715 -17.182 0.340 1.00 76.25 81 ILE A N 1
ATOM 580 C CA . ILE A 1 81 ? 10.864 -18.349 1.219 1.00 76.25 81 ILE A CA 1
ATOM 581 C C . ILE A 1 81 ? 10.246 -18.062 2.593 1.00 76.25 81 ILE A C 1
ATOM 583 O O . ILE A 1 81 ? 9.551 -18.907 3.145 1.00 76.25 81 ILE A O 1
ATOM 587 N N . ALA A 1 82 ? 10.501 -16.875 3.150 1.00 77.19 82 ALA A N 1
ATOM 588 C CA . ALA A 1 82 ? 10.078 -16.525 4.505 1.00 77.19 82 ALA A CA 1
ATOM 589 C C . ALA A 1 82 ? 8.571 -16.216 4.642 1.00 77.19 82 ALA A C 1
ATOM 591 O O . ALA A 1 82 ? 8.021 -16.363 5.728 1.00 77.19 82 ALA A O 1
ATOM 592 N N . GLU A 1 83 ? 7.913 -15.733 3.587 1.00 81.00 83 GLU A N 1
ATOM 593 C CA . GLU A 1 83 ? 6.463 -15.485 3.523 1.00 81.00 83 GLU A CA 1
ATOM 594 C C . GLU A 1 83 ? 5.989 -15.639 2.068 1.00 81.00 83 GLU A C 1
ATOM 596 O O . GLU A 1 83 ? 5.841 -14.651 1.345 1.00 81.00 83 GLU A O 1
ATOM 601 N N . PRO A 1 84 ? 5.790 -16.887 1.611 1.00 80.25 84 PRO A N 1
ATOM 602 C CA . PRO A 1 84 ? 5.468 -17.194 0.216 1.00 80.25 84 PRO A CA 1
ATOM 603 C C . PRO A 1 84 ? 4.130 -16.603 -0.251 1.00 80.25 84 PRO A C 1
ATOM 605 O O . PRO A 1 84 ? 3.999 -16.262 -1.424 1.00 80.25 84 PRO A O 1
ATOM 608 N N . ASP A 1 85 ? 3.174 -16.426 0.664 1.00 80.44 85 ASP A N 1
ATOM 609 C CA . ASP A 1 85 ? 1.847 -15.865 0.375 1.00 80.44 85 ASP A CA 1
ATOM 610 C C . ASP A 1 85 ? 1.794 -14.332 0.539 1.00 80.44 85 ASP A C 1
ATOM 612 O O . ASP A 1 85 ? 0.744 -13.709 0.380 1.00 80.44 85 ASP A O 1
ATOM 616 N N . GLY A 1 86 ? 2.926 -13.702 0.871 1.00 80.44 86 GLY A N 1
ATOM 617 C CA . GLY A 1 86 ? 3.022 -12.259 1.068 1.00 80.44 86 GLY A CA 1
ATOM 618 C C . GLY A 1 86 ? 2.956 -11.482 -0.248 1.00 80.44 86 GLY A C 1
ATOM 619 O O . GLY A 1 86 ? 3.396 -11.951 -1.301 1.00 80.44 86 GLY A O 1
ATOM 620 N N . ALA A 1 87 ? 2.475 -10.237 -0.189 1.00 80.81 87 ALA A N 1
ATOM 621 C CA . ALA A 1 87 ? 2.327 -9.373 -1.366 1.00 80.81 87 ALA A CA 1
ATOM 622 C C . ALA A 1 87 ? 3.645 -9.190 -2.152 1.00 80.81 87 ALA A C 1
ATOM 624 O O . ALA A 1 87 ? 3.642 -9.145 -3.383 1.00 80.81 87 ALA A O 1
ATOM 625 N N . THR A 1 88 ? 4.783 -9.138 -1.454 1.00 81.94 88 THR A N 1
ATOM 626 C CA . THR A 1 88 ? 6.124 -9.056 -2.054 1.00 81.94 88 THR A CA 1
ATOM 627 C C . THR A 1 88 ? 6.503 -10.323 -2.813 1.00 81.94 88 THR A C 1
ATOM 629 O O . THR A 1 88 ? 7.016 -10.242 -3.930 1.00 81.94 88 THR A O 1
ATOM 632 N N . ALA A 1 89 ? 6.243 -11.495 -2.225 1.00 80.94 89 ALA A N 1
ATOM 633 C CA . ALA A 1 89 ? 6.513 -12.780 -2.859 1.00 80.94 89 ALA A CA 1
ATOM 634 C C . ALA A 1 89 ? 5.654 -12.948 -4.117 1.00 80.94 89 ALA A C 1
ATOM 636 O O . ALA A 1 89 ? 6.181 -13.284 -5.178 1.00 80.94 89 ALA A O 1
ATOM 637 N N . ALA A 1 90 ? 4.367 -12.600 -4.035 1.00 81.44 90 ALA A N 1
ATOM 638 C CA . ALA A 1 90 ? 3.460 -12.602 -5.177 1.00 81.44 90 ALA A CA 1
ATOM 639 C C . ALA A 1 90 ? 3.935 -11.669 -6.306 1.00 81.44 90 ALA A C 1
ATOM 641 O O . ALA A 1 90 ? 3.978 -12.086 -7.464 1.00 81.44 90 ALA A O 1
ATOM 642 N N . ALA A 1 91 ? 4.351 -10.437 -5.987 1.00 79.94 91 ALA A N 1
ATOM 643 C CA . ALA A 1 91 ? 4.843 -9.477 -6.979 1.00 79.94 91 ALA A CA 1
ATOM 644 C C . ALA A 1 91 ? 6.119 -9.964 -7.697 1.00 79.94 91 ALA A C 1
ATOM 646 O O . ALA A 1 91 ? 6.241 -9.823 -8.916 1.00 79.94 91 ALA A O 1
ATOM 647 N N . LEU A 1 92 ? 7.049 -10.586 -6.963 1.00 77.06 92 LEU A N 1
ATOM 648 C CA . LEU A 1 92 ? 8.261 -11.184 -7.534 1.00 77.06 92 LEU A CA 1
ATOM 649 C C . LEU A 1 92 ? 7.939 -12.399 -8.422 1.00 77.06 92 LEU A C 1
ATOM 651 O O . LEU A 1 92 ? 8.467 -12.517 -9.530 1.00 77.06 92 LEU A O 1
ATOM 655 N N . LEU A 1 93 ? 7.048 -13.286 -7.965 1.00 74.50 93 LEU A N 1
ATOM 656 C CA . LEU A 1 93 ? 6.667 -14.507 -8.684 1.00 74.50 93 LEU A CA 1
ATOM 657 C C . LEU A 1 93 ? 5.859 -14.216 -9.954 1.00 74.50 93 LEU A C 1
ATOM 659 O O . LEU A 1 93 ? 6.132 -14.815 -10.997 1.00 74.50 93 LEU A O 1
ATOM 663 N N . MET A 1 94 ? 4.924 -13.259 -9.910 1.00 64.38 94 MET A N 1
ATOM 664 C CA . MET A 1 94 ? 4.176 -12.814 -11.094 1.00 64.38 94 MET A CA 1
ATOM 665 C C . MET A 1 94 ? 5.115 -12.359 -12.213 1.00 64.38 94 MET A C 1
ATOM 667 O O . MET A 1 94 ? 4.859 -12.623 -13.390 1.00 64.38 94 MET A O 1
ATOM 671 N N . ARG A 1 95 ? 6.235 -11.713 -11.868 1.00 64.00 95 ARG A N 1
ATOM 672 C CA . ARG A 1 95 ? 7.190 -11.247 -12.874 1.00 64.00 95 ARG A CA 1
ATOM 673 C C . ARG A 1 95 ? 8.064 -12.365 -13.437 1.00 64.00 95 ARG A C 1
ATOM 675 O O . ARG A 1 95 ? 8.356 -12.336 -14.632 1.00 64.00 95 ARG A O 1
ATOM 682 N N . LEU A 1 96 ? 8.445 -13.350 -12.620 1.00 60.84 96 LEU A N 1
ATOM 683 C CA . LEU A 1 96 ? 9.198 -14.518 -13.090 1.00 60.84 96 LEU A CA 1
ATOM 684 C C . LEU A 1 96 ? 8.406 -15.285 -14.161 1.00 60.84 96 LEU A C 1
ATOM 686 O O . LEU A 1 96 ? 8.972 -15.707 -15.166 1.00 60.84 96 LEU A O 1
ATOM 690 N N . TRP A 1 97 ? 7.087 -15.379 -13.986 1.00 57.81 97 TRP A N 1
ATOM 691 C CA . TRP A 1 97 ? 6.199 -16.025 -14.949 1.00 57.81 97 TRP A CA 1
ATOM 692 C C . TRP A 1 97 ? 6.145 -15.283 -16.297 1.00 57.81 97 TRP A C 1
ATOM 694 O O . TRP A 1 97 ? 6.327 -15.902 -17.341 1.00 57.81 97 TRP A O 1
ATOM 704 N N . ILE A 1 98 ? 6.019 -13.949 -16.283 1.00 60.31 98 ILE A N 1
ATOM 705 C CA . ILE A 1 98 ? 6.014 -13.111 -17.503 1.00 60.31 98 ILE A CA 1
ATOM 706 C C . ILE A 1 98 ? 7.351 -13.182 -18.266 1.00 60.31 98 ILE A C 1
ATOM 708 O O . ILE A 1 98 ? 7.374 -13.049 -19.486 1.00 60.31 98 ILE A O 1
ATOM 712 N N . MET A 1 99 ? 8.472 -13.373 -17.564 1.00 59.50 99 MET A N 1
ATOM 713 C CA . MET A 1 99 ? 9.807 -13.384 -18.174 1.00 59.50 99 MET A CA 1
ATOM 714 C C . MET A 1 99 ? 10.182 -14.739 -18.794 1.00 59.50 99 MET A C 1
ATOM 716 O O . MET A 1 99 ? 10.874 -14.764 -19.808 1.00 59.50 99 MET A O 1
ATOM 720 N N . TYR A 1 100 ? 9.733 -15.851 -18.199 1.00 57.22 100 TYR A N 1
ATOM 721 C CA . TYR A 1 100 ? 10.061 -17.213 -18.650 1.00 57.22 100 TYR A CA 1
ATOM 722 C C . TYR A 1 100 ? 8.964 -17.881 -19.487 1.00 57.22 100 TYR A C 1
ATOM 724 O O . TYR A 1 100 ? 9.223 -18.909 -20.110 1.00 57.22 100 TYR A O 1
ATOM 732 N N . TRP A 1 101 ? 7.766 -17.298 -19.534 1.00 46.94 101 TRP A N 1
ATOM 733 C CA . TRP A 1 101 ? 6.705 -17.683 -20.462 1.00 46.94 101 TRP A CA 1
ATOM 734 C C . TRP A 1 101 ? 6.074 -16.438 -21.109 1.00 46.94 101 TRP A C 1
ATOM 736 O O . TRP A 1 101 ? 4.896 -16.137 -20.889 1.00 46.94 101 TRP A O 1
ATOM 746 N N . PRO A 1 102 ? 6.847 -15.662 -21.890 1.00 56.59 102 PRO A N 1
ATOM 747 C CA . PRO A 1 102 ? 6.231 -14.794 -22.875 1.00 56.59 102 PRO A CA 1
ATOM 748 C C . PRO A 1 102 ? 5.618 -15.738 -23.917 1.00 56.59 102 PRO A C 1
ATOM 750 O O . PRO A 1 102 ? 6.294 -16.665 -24.354 1.00 56.59 102 PRO A O 1
ATOM 753 N N . ASN A 1 103 ? 4.335 -15.590 -24.246 1.00 49.62 103 ASN A N 1
ATOM 754 C CA . ASN A 1 103 ? 3.730 -16.383 -25.325 1.00 49.62 103 ASN A CA 1
ATOM 755 C C . ASN A 1 103 ? 4.606 -16.411 -26.585 1.00 49.62 103 ASN A C 1
ATOM 757 O O . ASN A 1 103 ? 5.110 -15.324 -26.956 1.00 49.62 103 ASN A O 1
#

Secondary structure (DSSP, 8-state):
-BPEEEEEE-STT-EEEEE-TTS-EEEEE--TTSEEEEEE--S--SHHHHHHHHTTPPP---PBP-THHHHHHHSS--HHHH-TTSHHHHHHHHHHHHHH---

Sequence (103 aa):
MSGYTLHGKAEPNSQISVMGPTGTAIESTTDENGDWSVTLDVFKSGGGEAAAVELEVPFLGALPFDPGIVRGGDDGVHRIIAEPDGATAAALLMRLWIMYWPN

pLDDT: mean 79.7, std 10.76, range [46.94, 94.69]